Protein AF-A0A7S1W6Y3-F1 (afdb_monomer)

Organism: Alexandrium catenella (NCBI:txid2925)

pLDDT: mean 83.69, std 17.16, range [40.62, 97.44]

Mean predicted aligned error: 9.57 Å

Structure (mmCIF, N/CA/C/O backbone):
data_AF-A0A7S1W6Y3-F1
#
_entry.id   AF-A0A7S1W6Y3-F1
#
loop_
_atom_site.group_PDB
_atom_site.id
_atom_site.type_symbol
_atom_site.label_atom_id
_atom_site.label_alt_id
_atom_site.label_comp_id
_atom_site.label_asym_id
_atom_site.label_entity_id
_atom_site.label_seq_id
_atom_site.pdbx_PDB_ins_code
_atom_site.Cartn_x
_atom_site.Cartn_y
_atom_site.Cartn_z
_atom_site.occupancy
_atom_site.B_iso_or_equiv
_atom_site.auth_seq_id
_atom_site.auth_comp_id
_atom_site.auth_asym_id
_atom_site.auth_atom_id
_atom_site.pdbx_PDB_model_num
ATOM 1 N N . ALA A 1 1 ? -23.070 1.462 5.544 1.00 76.81 1 ALA A N 1
ATOM 2 C CA . ALA A 1 1 ? -22.519 0.569 6.587 1.00 76.81 1 ALA A CA 1
ATOM 3 C C . ALA A 1 1 ? -21.353 1.225 7.329 1.00 76.81 1 ALA A C 1
ATOM 5 O O . ALA A 1 1 ? -21.496 1.466 8.517 1.00 76.81 1 ALA A O 1
ATOM 6 N N . TYR A 1 2 ? -20.266 1.597 6.641 1.00 86.69 2 TYR A N 1
ATOM 7 C CA . TYR A 1 2 ? -19.073 2.191 7.267 1.00 86.69 2 TYR A CA 1
ATOM 8 C C . TYR A 1 2 ? -19.340 3.470 8.084 1.00 86.69 2 TYR A C 1
ATOM 10 O O . TYR A 1 2 ? -19.116 3.468 9.287 1.00 86.69 2 TYR A O 1
ATOM 18 N N . ILE A 1 3 ? -19.900 4.525 7.470 1.00 91.06 3 ILE A N 1
ATOM 19 C CA . ILE A 1 3 ? -20.123 5.826 8.141 1.00 91.06 3 ILE A CA 1
ATOM 20 C C . ILE A 1 3 ? -20.954 5.673 9.427 1.00 91.06 3 ILE A C 1
ATOM 22 O O . ILE A 1 3 ? -20.595 6.213 10.466 1.00 91.06 3 ILE A O 1
ATOM 26 N N . TYR A 1 4 ? -22.032 4.884 9.380 1.00 95.25 4 TYR A N 1
ATOM 27 C CA . TYR A 1 4 ? -22.874 4.610 10.552 1.00 95.25 4 TYR A CA 1
ATOM 28 C C . TYR A 1 4 ? -22.166 3.782 11.633 1.00 95.25 4 TYR A C 1
ATOM 30 O O . TYR A 1 4 ? -22.508 3.881 12.807 1.00 95.25 4 TYR A O 1
ATOM 38 N N . GLY A 1 5 ? -21.204 2.945 11.243 1.00 94.69 5 GLY A N 1
ATOM 39 C CA . GLY A 1 5 ? -20.432 2.103 12.149 1.00 94.69 5 GLY A CA 1
ATOM 40 C C . GLY A 1 5 ? -19.227 2.799 12.781 1.00 94.69 5 GLY A C 1
ATOM 41 O O . GLY A 1 5 ? -18.750 2.329 13.810 1.00 94.69 5 GLY A O 1
ATOM 42 N N . LEU A 1 6 ? -18.768 3.922 12.222 1.00 94.25 6 LEU A N 1
ATOM 43 C CA . LEU A 1 6 ? -17.547 4.618 12.638 1.00 94.25 6 LEU A CA 1
ATOM 44 C C . LEU A 1 6 ? -17.449 4.905 14.153 1.00 94.25 6 LEU A C 1
ATOM 46 O O . LEU A 1 6 ? -16.373 4.676 14.705 1.00 94.25 6 LEU A O 1
ATOM 50 N N . PRO A 1 7 ? -18.526 5.293 14.876 1.00 96.50 7 PRO A N 1
ATOM 51 C CA . PRO A 1 7 ? -18.452 5.491 16.329 1.00 96.50 7 PRO A CA 1
ATOM 52 C C . PRO A 1 7 ? -18.010 4.247 17.116 1.00 96.50 7 PRO A C 1
ATOM 54 O O . PRO A 1 7 ? -17.505 4.366 18.227 1.00 96.50 7 PRO A O 1
ATOM 57 N N . ARG A 1 8 ? -18.179 3.044 16.549 1.00 96.06 8 ARG A N 1
ATOM 58 C CA . ARG A 1 8 ? -17.751 1.773 17.156 1.00 96.06 8 ARG A CA 1
ATOM 59 C C . ARG A 1 8 ? -16.260 1.490 16.969 1.00 96.06 8 ARG A C 1
ATOM 61 O O . ARG A 1 8 ? -15.788 0.500 17.520 1.00 96.06 8 ARG A O 1
ATOM 68 N N . CYS A 1 9 ? -15.552 2.302 16.186 1.00 97.06 9 CYS A N 1
ATOM 69 C CA . CYS A 1 9 ? -14.136 2.133 15.867 1.00 97.06 9 CYS A CA 1
ATOM 70 C C . CYS A 1 9 ? -13.225 3.109 16.621 1.00 97.06 9 CYS A C 1
ATOM 72 O O . CYS A 1 9 ? -12.013 2.969 16.530 1.00 97.06 9 CYS A O 1
ATOM 74 N N . SER A 1 10 ? -13.769 4.076 17.370 1.00 95.00 10 SER A N 1
ATOM 75 C CA . SER A 1 10 ? -12.976 5.127 18.027 1.00 95.00 10 SER A CA 1
ATOM 76 C C . SER A 1 10 ? -11.908 4.589 18.984 1.00 95.00 10 SER A C 1
ATOM 78 O O . SER A 1 10 ? -10.832 5.166 19.060 1.00 95.00 10 SER A O 1
ATOM 80 N N . GLU A 1 11 ? -12.165 3.464 19.661 1.00 95.88 11 GLU A N 1
ATOM 81 C CA . GLU A 1 11 ? -11.176 2.798 20.531 1.00 95.88 11 GLU A CA 1
ATOM 82 C C . GLU A 1 11 ? -9.935 2.314 19.762 1.00 95.88 11 GLU A C 1
ATOM 84 O O . GLU A 1 11 ? -8.846 2.248 20.319 1.00 95.88 11 GLU A O 1
ATOM 89 N N . LEU A 1 12 ? -10.059 2.036 18.459 1.00 96.69 12 LEU A N 1
ATOM 90 C CA . LEU A 1 12 ? -8.933 1.584 17.640 1.00 96.69 12 LEU A CA 1
ATOM 91 C C . LEU A 1 12 ? -7.898 2.696 17.406 1.00 96.69 12 LEU A C 1
ATOM 93 O O . LEU A 1 12 ? -6.767 2.394 17.035 1.00 96.69 12 LEU A O 1
ATOM 97 N N . LEU A 1 13 ? -8.262 3.965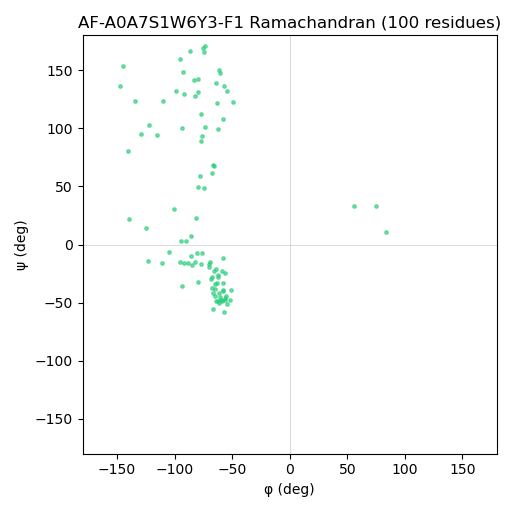 17.638 1.00 95.19 13 LEU A N 1
ATOM 98 C CA . LEU A 1 13 ? -7.342 5.106 17.548 1.00 95.19 13 LEU A CA 1
ATOM 99 C C . LEU A 1 13 ? -6.290 5.113 18.666 1.00 95.19 13 LEU A C 1
ATOM 101 O O . LEU A 1 13 ? -5.305 5.839 18.563 1.00 95.19 13 LEU A O 1
ATOM 105 N N . GLU A 1 14 ? -6.476 4.323 19.727 1.00 95.69 14 GLU A N 1
ATOM 106 C CA . GLU A 1 14 ? -5.484 4.176 20.799 1.00 95.69 14 GLU A CA 1
ATOM 107 C C . GLU A 1 14 ? -4.241 3.399 20.337 1.00 95.69 14 GLU A C 1
ATOM 109 O O . GLU A 1 14 ? -3.176 3.489 20.952 1.00 95.69 14 GLU A O 1
ATOM 114 N N . HIS A 1 15 ? -4.349 2.644 19.241 1.00 95.94 15 HIS A N 1
ATOM 115 C CA . HIS A 1 15 ? -3.219 1.928 18.672 1.00 95.94 15 HIS A CA 1
ATOM 116 C C . HIS A 1 15 ? -2.323 2.859 17.838 1.00 95.94 15 HIS A C 1
ATOM 118 O O . HIS A 1 15 ? -2.828 3.692 17.086 1.00 95.94 15 HIS A O 1
ATOM 124 N N . PRO A 1 16 ? -0.986 2.684 17.876 1.00 95.12 16 PRO A N 1
ATOM 125 C CA . PRO A 1 16 ? -0.032 3.501 17.120 1.00 95.12 16 PRO A CA 1
ATOM 126 C C . PRO A 1 16 ? 0.054 3.052 15.650 1.00 95.12 16 PRO A C 1
ATOM 128 O O . PRO A 1 16 ? 1.129 2.760 15.125 1.00 95.12 16 PRO A O 1
ATOM 131 N N . TRP A 1 17 ? -1.095 2.899 15.006 1.00 94.69 17 TRP A N 1
ATOM 132 C CA . TRP A 1 17 ? -1.221 2.450 13.628 1.00 94.69 17 TRP A CA 1
ATOM 133 C C . TRP A 1 17 ? -1.328 3.628 12.661 1.00 94.69 17 TRP A C 1
ATOM 135 O O . TRP A 1 17 ? -1.684 4.741 13.042 1.00 94.69 17 TRP A O 1
ATOM 145 N N . GLY A 1 18 ? -1.029 3.357 11.391 1.00 94.06 18 GLY A N 1
ATOM 146 C CA . GLY A 1 18 ? -1.402 4.237 10.292 1.00 94.06 18 GLY A CA 1
ATOM 147 C C . GLY A 1 18 ? -2.899 4.166 9.980 1.00 94.06 18 GLY A C 1
ATOM 148 O O . GLY A 1 18 ? -3.632 3.311 10.487 1.00 94.06 18 GLY A O 1
ATOM 149 N N . GLU A 1 19 ? -3.341 5.082 9.121 1.00 95.31 19 GLU A N 1
ATOM 150 C CA . GLU A 1 19 ? -4.718 5.164 8.618 1.00 95.31 19 GLU A CA 1
ATOM 151 C C . GLU A 1 19 ? -5.162 3.874 7.905 1.00 95.31 19 GLU A C 1
ATOM 153 O O . GLU A 1 19 ? -6.269 3.391 8.139 1.00 95.31 19 GLU A O 1
ATOM 158 N N . ASP A 1 20 ? -4.265 3.273 7.123 1.00 93.75 20 ASP A N 1
ATOM 159 C CA . ASP A 1 20 ? -4.450 2.016 6.392 1.00 93.75 20 ASP A CA 1
ATOM 160 C C . ASP A 1 20 ? -4.844 0.841 7.302 1.00 93.75 20 ASP A C 1
ATOM 162 O O . ASP A 1 20 ? -5.795 0.099 7.042 1.00 93.75 20 ASP A O 1
ATOM 166 N N . LYS A 1 21 ? -4.147 0.691 8.425 1.00 95.25 21 LYS A N 1
ATOM 167 C CA . LYS A 1 21 ? -4.413 -0.376 9.383 1.00 95.25 21 LYS A CA 1
ATOM 168 C C . LYS A 1 21 ? -5.607 -0.048 10.271 1.00 95.25 21 LYS A C 1
ATOM 170 O O . LYS A 1 21 ? -6.355 -0.954 10.630 1.00 95.25 21 LYS A O 1
ATOM 175 N N . PHE A 1 22 ? -5.843 1.227 10.582 1.00 96.88 22 PHE A N 1
ATOM 176 C CA . PHE A 1 22 ? -7.073 1.642 11.257 1.00 96.88 22 PHE A CA 1
ATOM 177 C C . PHE A 1 22 ? -8.316 1.262 10.438 1.00 96.88 22 PHE A C 1
ATOM 179 O O . PHE A 1 22 ? -9.244 0.659 10.987 1.00 96.88 22 PHE A O 1
ATOM 186 N N . ILE A 1 23 ? -8.338 1.575 9.135 1.00 96.38 23 ILE A N 1
ATOM 187 C CA . ILE A 1 23 ? -9.507 1.290 8.298 1.00 96.38 23 ILE A CA 1
ATOM 188 C C . ILE A 1 23 ? -9.723 -0.218 8.129 1.00 96.38 23 ILE A C 1
ATOM 190 O O . ILE A 1 23 ? -10.855 -0.667 8.304 1.00 96.38 23 ILE A O 1
ATOM 194 N N . ASP A 1 24 ? -8.670 -1.016 7.914 1.00 95.88 24 ASP A N 1
ATOM 195 C CA . ASP A 1 24 ? -8.767 -2.486 7.870 1.00 95.88 24 ASP A CA 1
ATOM 196 C C . ASP A 1 24 ? -9.420 -3.051 9.146 1.00 95.88 24 ASP A C 1
ATOM 198 O O . ASP A 1 24 ? -10.422 -3.770 9.084 1.00 95.88 24 ASP A O 1
ATOM 202 N N . GLN A 1 25 ? -8.921 -2.657 10.320 1.00 97.31 25 GLN A N 1
ATOM 203 C CA . GLN A 1 25 ? -9.435 -3.146 11.602 1.00 97.31 25 GLN A CA 1
ATOM 204 C C . GLN A 1 25 ? -10.866 -2.664 11.884 1.00 97.31 25 GLN A C 1
ATOM 206 O O . GLN A 1 25 ? -11.692 -3.424 12.399 1.00 97.31 25 GLN A O 1
ATOM 211 N N . CYS A 1 26 ? -11.205 -1.427 11.508 1.00 97.44 26 CYS A N 1
ATOM 212 C CA . CYS A 1 26 ? -12.565 -0.911 11.645 1.00 97.44 26 CYS A CA 1
ATOM 213 C C . CYS A 1 26 ? -13.555 -1.678 10.755 1.00 97.44 26 CYS A C 1
ATOM 215 O O . CYS A 1 26 ? -14.624 -2.074 11.224 1.00 97.44 26 CYS A O 1
ATOM 217 N N . LEU A 1 27 ? -13.204 -1.947 9.492 1.00 97.25 27 LEU A N 1
ATOM 218 C CA . LEU A 1 27 ? -14.053 -2.717 8.578 1.00 97.25 27 LEU A CA 1
ATOM 219 C C . LEU A 1 27 ? -14.285 -4.143 9.098 1.00 97.25 27 LEU A C 1
ATOM 221 O O . LEU A 1 27 ? -15.430 -4.606 9.103 1.00 97.25 27 LEU A O 1
ATOM 225 N N . GLN A 1 28 ? -13.244 -4.794 9.626 1.00 96.50 28 GLN A N 1
ATOM 226 C CA . GLN A 1 28 ? -13.369 -6.105 10.272 1.00 96.50 28 GLN A CA 1
ATOM 227 C C . GLN A 1 28 ? -14.303 -6.057 11.490 1.00 96.50 28 GLN A C 1
ATOM 229 O O . GLN A 1 28 ? -15.202 -6.888 11.608 1.00 96.50 28 GLN A O 1
ATOM 234 N N . ARG A 1 29 ? -14.178 -5.044 12.359 1.00 96.31 29 ARG A N 1
ATOM 235 C CA . ARG A 1 29 ? -15.059 -4.852 13.530 1.00 96.31 29 ARG A CA 1
ATOM 236 C C . ARG A 1 29 ? -16.526 -4.612 13.158 1.00 96.31 29 ARG A C 1
ATOM 238 O O . ARG A 1 29 ? -17.431 -4.925 13.936 1.00 96.31 29 ARG A O 1
ATOM 245 N N . LEU A 1 30 ? -16.774 -4.044 11.981 1.00 97.06 30 LEU A N 1
ATOM 246 C CA . LEU A 1 30 ? -18.111 -3.846 11.422 1.00 97.06 30 LEU A CA 1
ATOM 247 C C . LEU A 1 30 ? -18.634 -5.072 10.658 1.00 97.06 30 LEU A C 1
ATOM 249 O O . LEU A 1 30 ? -19.706 -4.984 10.059 1.00 97.06 30 LEU A O 1
ATOM 253 N N . ASN A 1 31 ? -17.920 -6.202 10.709 1.00 95.88 31 ASN A N 1
ATOM 254 C CA . ASN A 1 31 ? -18.226 -7.441 9.993 1.00 95.88 31 ASN A CA 1
ATOM 255 C C . ASN A 1 31 ? -18.357 -7.240 8.473 1.00 95.88 31 ASN A C 1
ATOM 257 O O . ASN A 1 31 ? -19.157 -7.910 7.819 1.00 95.88 31 ASN A O 1
ATOM 261 N N . ILE A 1 32 ? -17.595 -6.304 7.903 1.00 95.88 32 ILE A N 1
ATOM 262 C CA . ILE A 1 32 ? -17.504 -6.140 6.452 1.00 95.88 32 ILE A CA 1
ATOM 263 C C . ILE A 1 32 ? -16.534 -7.196 5.921 1.00 95.88 32 ILE A C 1
ATOM 265 O O . ILE A 1 32 ? -15.439 -7.374 6.454 1.00 95.88 32 ILE A O 1
ATOM 269 N N . THR A 1 33 ? -16.943 -7.918 4.877 1.00 94.94 33 THR A N 1
ATOM 270 C CA . THR A 1 33 ? -16.125 -8.970 4.271 1.00 94.94 33 THR A CA 1
ATOM 271 C C . THR A 1 33 ? -14.845 -8.385 3.685 1.00 94.94 33 THR A C 1
ATOM 273 O O . THR A 1 33 ? -14.891 -7.541 2.792 1.00 94.94 33 THR A O 1
ATOM 276 N N . ARG A 1 34 ? -13.701 -8.880 4.162 1.00 94.62 34 ARG A N 1
ATOM 277 C CA . ARG A 1 34 ? -12.393 -8.607 3.570 1.00 94.62 34 ARG A CA 1
ATOM 278 C C . ARG A 1 34 ? -12.166 -9.540 2.385 1.00 94.62 34 ARG A C 1
ATOM 280 O O . ARG A 1 34 ? -12.266 -10.756 2.535 1.00 94.62 34 ARG A O 1
ATOM 287 N N . VAL A 1 35 ? -11.821 -8.964 1.241 1.00 95.12 35 VAL A N 1
ATOM 288 C CA . VAL A 1 35 ? -11.329 -9.688 0.067 1.00 95.12 35 VAL A CA 1
ATOM 289 C C . VAL A 1 35 ? -9.859 -9.334 -0.077 1.00 95.12 35 VAL A C 1
ATOM 291 O O . VAL A 1 35 ? -9.519 -8.154 -0.112 1.00 95.12 35 VAL A O 1
ATOM 294 N N . ASN A 1 36 ? -8.995 -10.345 -0.087 1.00 92.06 36 ASN A N 1
ATOM 295 C CA . ASN A 1 36 ? -7.570 -10.132 -0.289 1.00 92.06 36 ASN A CA 1
ATOM 296 C C . ASN A 1 36 ? -7.261 -10.240 -1.776 1.00 92.06 36 ASN A C 1
ATOM 298 O O . ASN A 1 36 ? -7.631 -11.231 -2.399 1.00 92.06 36 ASN A O 1
ATOM 302 N N . GLU A 1 37 ? -6.554 -9.246 -2.290 1.00 90.88 37 GLU A N 1
ATOM 303 C CA . GLU A 1 37 ? -6.061 -9.204 -3.656 1.00 90.88 37 GLU A CA 1
ATOM 304 C C . GLU A 1 37 ? -4.573 -8.867 -3.565 1.00 90.88 37 GLU A C 1
ATOM 306 O O . GLU A 1 37 ? -4.205 -7.717 -3.338 1.00 90.88 37 GLU A O 1
ATOM 311 N N . TYR A 1 38 ? -3.729 -9.897 -3.580 1.00 88.50 38 TYR A N 1
ATOM 312 C CA . TYR A 1 38 ? -2.291 -9.748 -3.341 1.00 88.50 38 TYR A CA 1
ATOM 313 C C . TYR A 1 38 ? -1.514 -9.450 -4.625 1.00 88.50 38 TYR A C 1
ATOM 315 O O . TYR A 1 38 ? -0.397 -8.959 -4.548 1.00 88.50 38 TYR A O 1
ATOM 323 N N . ASP A 1 39 ? -2.120 -9.680 -5.791 1.00 86.12 39 ASP A N 1
ATOM 324 C CA . ASP A 1 39 ? -1.440 -9.573 -7.084 1.00 86.12 39 ASP A CA 1
ATOM 325 C C . ASP A 1 39 ? -1.616 -8.190 -7.742 1.00 86.12 39 ASP A C 1
ATOM 327 O O . ASP A 1 39 ? -1.152 -7.961 -8.858 1.00 86.12 39 ASP A O 1
ATOM 331 N N . VAL A 1 40 ? -2.290 -7.245 -7.070 1.00 87.94 40 VAL A N 1
ATOM 332 C CA . VAL A 1 40 ? -2.527 -5.886 -7.599 1.00 87.94 40 VAL A CA 1
ATOM 333 C C . VAL A 1 40 ? -1.463 -4.871 -7.204 1.00 87.94 40 VAL A C 1
ATOM 335 O O . VAL A 1 40 ? -1.430 -3.786 -7.781 1.00 87.94 40 VAL A O 1
ATOM 338 N N . LEU A 1 41 ? -0.623 -5.155 -6.212 1.00 89.69 41 LEU A N 1
ATOM 339 C CA . LEU A 1 41 ? 0.383 -4.212 -5.732 1.00 89.69 41 LEU A CA 1
ATOM 340 C C . LEU A 1 41 ? 1.618 -4.962 -5.256 1.00 89.69 41 LEU A C 1
ATOM 342 O O . LEU A 1 41 ? 1.479 -5.917 -4.503 1.00 89.69 41 LEU A O 1
ATOM 346 N N . SER A 1 42 ? 2.804 -4.470 -5.618 1.00 89.69 42 SER A N 1
ATOM 347 C CA . SER A 1 42 ? 4.063 -5.046 -5.155 1.00 89.69 42 SER A CA 1
ATOM 348 C C . SER A 1 42 ? 4.672 -4.287 -3.966 1.00 89.69 42 SER A C 1
ATOM 350 O O . SER A 1 42 ? 4.791 -3.060 -4.009 1.00 89.69 42 SER A O 1
ATOM 352 N N . GLU A 1 43 ? 5.090 -4.977 -2.898 1.00 89.69 43 GLU A N 1
ATOM 353 C CA . GLU A 1 43 ? 5.582 -4.368 -1.646 1.00 89.69 43 GLU A CA 1
ATOM 354 C C . GLU A 1 43 ? 6.872 -5.016 -1.107 1.00 89.69 43 GLU A C 1
ATOM 356 O O . GLU A 1 43 ? 6.951 -6.193 -0.757 1.00 89.69 43 GLU A O 1
ATOM 361 N N . THR A 1 44 ? 7.895 -4.185 -0.917 1.00 91.19 44 THR A N 1
ATOM 362 C CA . THR A 1 44 ? 9.175 -4.577 -0.310 1.00 91.19 44 THR A CA 1
ATOM 363 C C . THR A 1 44 ? 9.061 -5.047 1.140 1.00 91.19 44 THR A C 1
ATOM 365 O O . THR A 1 44 ? 9.796 -5.947 1.544 1.00 91.19 44 THR A O 1
ATOM 368 N N . ALA A 1 45 ? 8.137 -4.491 1.929 1.00 88.00 45 ALA A N 1
ATOM 369 C CA . ALA A 1 45 ? 7.858 -4.945 3.293 1.00 88.00 45 ALA A CA 1
ATOM 370 C C . ALA A 1 45 ? 7.308 -6.385 3.334 1.00 88.00 45 ALA A C 1
ATOM 372 O O . ALA A 1 45 ? 7.443 -7.061 4.354 1.00 88.00 45 ALA A O 1
ATOM 373 N N . CYS A 1 46 ? 6.753 -6.865 2.218 1.00 88.44 46 CYS A N 1
ATOM 374 C CA . CYS A 1 46 ? 6.319 -8.245 2.007 1.00 88.44 46 CYS A CA 1
ATOM 375 C C . CYS A 1 46 ? 7.431 -9.142 1.428 1.00 88.44 46 CYS A C 1
ATOM 377 O O . CYS A 1 46 ? 7.207 -10.327 1.200 1.00 88.44 46 CYS A O 1
ATOM 379 N N . GLY A 1 47 ? 8.647 -8.612 1.239 1.00 91.06 47 GLY A N 1
ATOM 380 C CA . GLY A 1 47 ? 9.787 -9.338 0.670 1.00 91.06 47 GLY A CA 1
ATOM 381 C C . GLY A 1 47 ? 9.811 -9.364 -0.858 1.00 91.06 47 GLY A C 1
ATOM 382 O O . GLY A 1 47 ? 10.602 -10.104 -1.443 1.00 91.06 47 GLY A O 1
ATOM 383 N N . GLU A 1 48 ? 8.965 -8.571 -1.509 1.00 91.12 48 GLU A N 1
ATOM 384 C CA . GLU A 1 48 ? 8.864 -8.535 -2.963 1.00 91.12 48 GLU A CA 1
ATOM 385 C C . GLU A 1 48 ? 9.876 -7.566 -3.581 1.00 91.12 48 GLU A C 1
ATOM 387 O O . GLU A 1 48 ? 10.491 -6.729 -2.912 1.00 91.12 48 GLU A O 1
ATOM 392 N N . GLN A 1 49 ? 10.043 -7.678 -4.898 1.00 89.25 49 GLN A N 1
ATOM 393 C CA . GLN A 1 49 ? 10.873 -6.785 -5.699 1.00 89.25 49 GLN A CA 1
ATOM 394 C C . GLN A 1 49 ? 9.975 -6.022 -6.678 1.00 89.25 49 GLN A C 1
ATOM 396 O O . GLN A 1 49 ? 9.685 -6.552 -7.752 1.00 89.25 49 GLN A O 1
ATOM 401 N N . PRO A 1 50 ? 9.523 -4.801 -6.328 1.00 87.56 50 PRO A N 1
ATOM 402 C CA . PRO A 1 50 ? 8.647 -4.026 -7.194 1.00 87.56 50 PRO A CA 1
ATOM 403 C C . PRO A 1 50 ? 9.233 -3.832 -8.589 1.00 87.56 50 PRO A C 1
ATOM 405 O O . PRO A 1 50 ? 10.404 -3.471 -8.754 1.0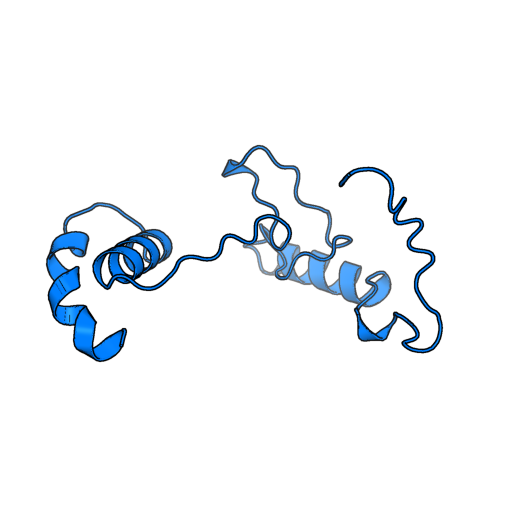0 87.56 50 PRO A O 1
ATOM 408 N N . SER A 1 51 ? 8.401 -4.081 -9.598 1.00 82.19 51 SER A N 1
ATOM 409 C CA . SER A 1 51 ? 8.764 -3.922 -11.003 1.00 82.19 51 SER A CA 1
ATOM 410 C C . SER A 1 51 ? 9.151 -2.470 -11.297 1.00 82.19 51 SER A C 1
ATOM 412 O O . SER A 1 51 ? 8.549 -1.545 -10.743 1.00 82.19 51 SER A O 1
ATOM 414 N N . PRO A 1 52 ? 10.081 -2.208 -12.233 1.00 80.69 52 PRO A N 1
ATOM 415 C CA . PRO A 1 52 ? 10.320 -0.867 -12.754 1.00 80.69 52 PRO A CA 1
ATOM 416 C C . PRO A 1 52 ? 9.193 -0.444 -13.717 1.00 80.69 52 PRO A C 1
ATOM 418 O O . PRO A 1 52 ? 9.461 0.049 -14.811 1.00 80.69 52 PRO A O 1
ATOM 421 N N . CYS A 1 53 ? 7.934 -0.621 -13.299 1.00 88.31 53 CYS A N 1
ATOM 422 C CA . CYS A 1 53 ? 6.730 -0.099 -13.954 1.00 88.31 53 CYS A CA 1
ATOM 423 C C . CYS A 1 53 ? 6.324 -0.843 -15.228 1.00 88.31 53 CYS A C 1
ATOM 425 O O . CYS A 1 53 ? 5.808 -0.249 -16.173 1.00 88.31 53 CYS A O 1
ATOM 427 N N . GLN A 1 54 ? 6.592 -2.151 -15.243 1.00 83.00 54 GLN A N 1
ATOM 428 C CA . GLN A 1 54 ? 6.224 -3.080 -16.319 1.00 83.00 54 GLN A CA 1
ATOM 429 C C . GLN A 1 54 ? 5.148 -4.088 -15.914 1.00 83.00 54 GLN A C 1
ATOM 431 O O . GLN A 1 54 ? 4.597 -4.760 -16.781 1.00 83.00 54 GLN A O 1
ATOM 436 N N . SER A 1 55 ? 4.899 -4.245 -14.614 1.00 82.62 55 SER A N 1
ATOM 437 C CA . SER A 1 55 ? 3.857 -5.129 -14.095 1.00 82.62 55 SER A CA 1
ATOM 438 C C . SER A 1 55 ? 2.472 -4.515 -14.292 1.00 82.62 55 SER A C 1
ATOM 440 O O . SER A 1 55 ? 2.324 -3.334 -14.607 1.00 82.62 55 SER A O 1
ATOM 442 N N . SER A 1 56 ? 1.448 -5.332 -14.067 1.00 83.25 56 SER A N 1
ATOM 443 C CA . SER A 1 56 ? 0.044 -4.926 -14.012 1.00 83.25 56 SER A CA 1
ATOM 444 C C . SER A 1 56 ? -0.364 -4.340 -12.651 1.00 83.25 56 SER A C 1
ATOM 446 O O . SER A 1 56 ? -1.544 -4.375 -12.308 1.00 83.25 56 SER A O 1
ATOM 448 N N . ASP A 1 57 ? 0.592 -3.828 -11.869 1.00 88.44 57 ASP A N 1
ATOM 449 C CA . ASP A 1 57 ? 0.313 -3.252 -10.552 1.00 88.44 57 ASP A CA 1
ATOM 450 C C . ASP A 1 57 ? -0.579 -2.008 -10.700 1.00 88.44 57 ASP A C 1
ATOM 452 O O . ASP A 1 57 ? -0.375 -1.167 -11.579 1.00 88.44 57 ASP A O 1
ATOM 456 N N . VAL A 1 58 ? -1.563 -1.854 -9.813 1.00 88.38 58 VAL A N 1
ATOM 457 C CA . VAL A 1 58 ? -2.587 -0.795 -9.906 1.00 88.38 58 VAL A CA 1
ATOM 458 C C . VAL A 1 58 ? -2.074 0.586 -9.495 1.00 88.38 58 VAL A C 1
ATOM 460 O O . VAL A 1 58 ? -2.776 1.587 -9.646 1.00 88.38 58 VAL A O 1
ATOM 463 N N . ALA A 1 59 ? -0.854 0.658 -8.965 1.00 90.38 59 ALA A N 1
ATOM 464 C CA . ALA A 1 59 ? -0.206 1.898 -8.577 1.00 90.38 59 ALA A CA 1
ATOM 465 C C . ALA A 1 59 ? 1.303 1.836 -8.825 1.00 90.38 59 ALA A C 1
ATOM 467 O O . ALA A 1 59 ? 1.931 0.784 -8.739 1.00 90.38 59 ALA A O 1
ATOM 468 N N . PHE A 1 60 ? 1.910 3.005 -9.036 1.00 92.81 60 PHE A N 1
ATOM 469 C CA . PHE A 1 60 ? 3.364 3.174 -9.128 1.00 92.81 60 PHE A CA 1
ATOM 470 C C . PHE A 1 60 ? 4.023 3.156 -7.745 1.00 92.81 60 PHE A C 1
ATOM 472 O O . PHE A 1 60 ? 4.667 4.115 -7.307 1.00 92.81 60 PHE A O 1
ATOM 479 N N . HIS A 1 61 ? 3.827 2.058 -7.031 1.00 92.38 61 HIS A N 1
ATOM 480 C CA . HIS A 1 61 ? 4.479 1.779 -5.766 1.00 92.38 61 HIS A CA 1
ATOM 481 C C . HIS A 1 61 ? 5.878 1.185 -6.021 1.00 92.38 61 HIS A C 1
ATOM 483 O O . HIS A 1 61 ? 6.035 0.425 -6.974 1.00 92.38 61 HIS A O 1
ATOM 489 N N . PRO A 1 62 ? 6.921 1.529 -5.237 1.00 92.44 62 PRO A N 1
ATOM 490 C CA . PRO A 1 62 ? 6.947 2.361 -4.027 1.00 92.44 62 PRO A CA 1
ATOM 491 C C . PRO A 1 62 ? 7.431 3.805 -4.268 1.00 92.44 62 PRO A C 1
ATOM 493 O O . PRO A 1 62 ? 8.076 4.410 -3.405 1.00 92.44 62 PRO A O 1
ATOM 496 N N . PHE A 1 63 ? 7.203 4.381 -5.448 1.00 92.88 63 PHE A N 1
ATOM 497 C CA . PHE A 1 63 ? 7.887 5.606 -5.878 1.00 92.88 63 PHE A CA 1
ATOM 498 C C . PHE A 1 63 ? 7.330 6.882 -5.219 1.00 92.88 63 PHE A C 1
ATOM 500 O O . PHE A 1 63 ? 6.462 7.559 -5.762 1.00 92.88 63 PHE A O 1
ATOM 507 N N . LYS A 1 64 ? 7.883 7.255 -4.058 1.00 91.88 64 LYS A N 1
ATOM 508 C CA . LYS A 1 64 ? 7.416 8.393 -3.233 1.00 91.88 64 LYS A CA 1
ATOM 509 C C . LYS A 1 64 ? 7.932 9.773 -3.658 1.00 91.88 64 LYS A C 1
ATOM 511 O O . LYS A 1 64 ? 7.402 10.782 -3.202 1.00 91.88 64 LYS A O 1
ATOM 516 N N . SER A 1 65 ? 8.970 9.852 -4.494 1.0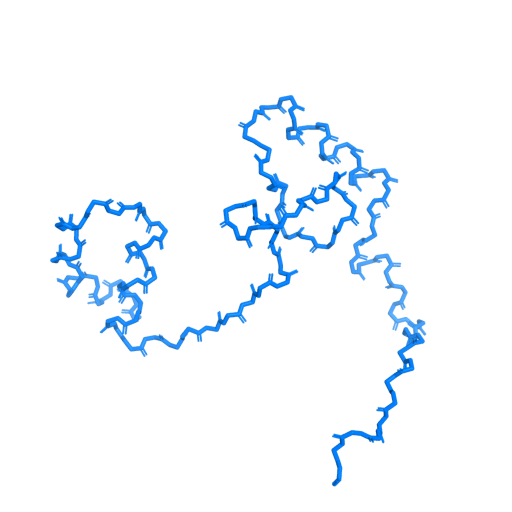0 95.69 65 SER A N 1
ATOM 517 C CA . SER A 1 65 ? 9.465 11.141 -5.000 1.00 95.69 65 SER A CA 1
ATOM 518 C C . SER A 1 65 ? 8.815 11.494 -6.336 1.00 95.69 65 SER A C 1
ATOM 520 O O . SER A 1 65 ? 8.565 10.609 -7.154 1.00 95.69 65 SER A O 1
ATOM 522 N N . ILE A 1 66 ? 8.624 12.791 -6.597 1.00 96.94 66 ILE A N 1
ATOM 523 C CA . ILE A 1 66 ? 8.101 13.294 -7.879 1.00 96.94 66 ILE A CA 1
ATOM 524 C C . ILE A 1 66 ? 8.912 12.725 -9.054 1.00 96.94 66 ILE A C 1
ATOM 526 O O . ILE A 1 66 ? 8.348 12.198 -10.008 1.00 96.94 66 ILE A O 1
ATOM 530 N N . SER A 1 67 ? 10.245 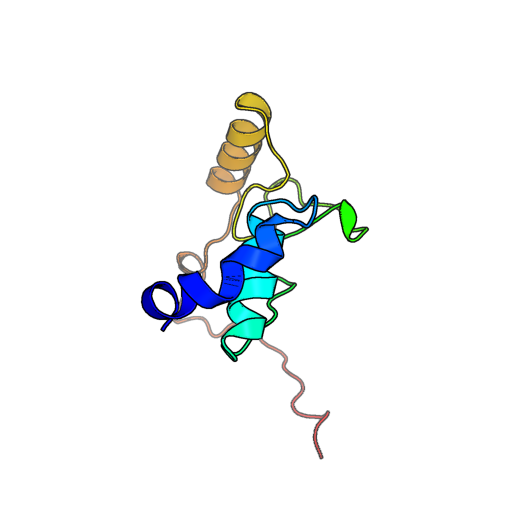12.777 -8.958 1.00 97.19 67 SER A N 1
ATOM 531 C CA . SER A 1 67 ? 11.148 12.294 -10.010 1.00 97.19 67 SER A CA 1
ATOM 532 C C . SER A 1 67 ? 10.994 10.790 -10.270 1.00 97.19 67 SER A C 1
ATOM 534 O O . SER A 1 67 ? 10.809 10.367 -11.414 1.00 97.19 67 SER A O 1
ATOM 536 N N . SER A 1 68 ? 11.006 9.968 -9.213 1.00 94.06 68 SER A N 1
ATOM 537 C CA . SER A 1 68 ? 10.842 8.514 -9.348 1.00 94.06 68 SER A CA 1
ATOM 538 C C . SER A 1 68 ? 9.458 8.140 -9.875 1.00 94.06 68 SER A C 1
ATOM 540 O O . SER A 1 68 ? 9.342 7.244 -10.707 1.00 94.06 68 SER A O 1
ATOM 542 N N . TRP A 1 69 ? 8.420 8.858 -9.443 1.00 94.75 69 TRP A N 1
ATOM 543 C CA . TRP A 1 69 ? 7.055 8.625 -9.898 1.00 94.75 69 TRP A CA 1
ATOM 544 C C . TRP A 1 69 ? 6.914 8.916 -11.395 1.00 94.75 69 TRP A C 1
ATOM 546 O O . TRP A 1 69 ? 6.441 8.068 -12.147 1.00 94.75 69 TRP A O 1
ATOM 556 N N . PHE A 1 70 ? 7.403 10.069 -11.870 1.00 96.00 70 PHE A N 1
ATOM 557 C CA . PHE A 1 70 ? 7.335 10.398 -13.298 1.00 96.00 70 PHE A CA 1
ATOM 558 C C . PHE A 1 70 ? 8.238 9.514 -14.156 1.00 96.00 70 PHE A C 1
ATOM 560 O O . PHE A 1 70 ? 7.906 9.244 -15.308 1.00 96.00 70 PHE A O 1
ATOM 567 N N . THR A 1 71 ? 9.356 9.025 -13.615 1.00 94.69 71 THR A N 1
ATOM 568 C CA . THR A 1 71 ? 10.178 8.011 -14.295 1.00 94.69 71 THR A CA 1
ATOM 569 C C . THR A 1 71 ? 9.355 6.749 -14.552 1.00 94.69 71 THR A C 1
ATOM 571 O O . THR A 1 71 ? 9.317 6.261 -15.681 1.00 94.69 71 THR A O 1
ATOM 574 N N . CYS A 1 72 ? 8.640 6.282 -13.529 1.00 93.19 72 CYS A N 1
ATOM 575 C CA . CYS A 1 72 ? 7.761 5.126 -13.611 1.00 93.19 72 CYS A CA 1
ATOM 576 C C . CYS A 1 72 ? 6.619 5.322 -14.614 1.00 93.19 72 CYS A C 1
ATOM 578 O O . CYS A 1 72 ? 6.446 4.526 -15.535 1.00 93.19 72 CYS A O 1
ATOM 580 N N . PHE A 1 73 ? 5.909 6.446 -14.496 1.00 92.56 73 PHE A N 1
ATOM 581 C CA . PHE A 1 73 ? 4.836 6.830 -15.409 1.00 92.56 73 PHE A CA 1
ATOM 582 C C . PHE A 1 73 ? 5.301 6.885 -16.866 1.00 92.56 73 PHE A C 1
ATOM 584 O O . PHE A 1 73 ? 4.644 6.332 -17.745 1.00 92.56 73 PHE A O 1
ATOM 591 N N . ASN A 1 74 ? 6.440 7.526 -17.138 1.00 93.69 74 ASN A N 1
ATOM 592 C CA . ASN A 1 74 ? 6.977 7.634 -18.494 1.00 93.69 74 ASN A CA 1
ATOM 593 C C . ASN A 1 74 ? 7.374 6.268 -19.062 1.00 93.69 74 ASN A C 1
ATOM 595 O O . ASN A 1 74 ? 7.253 6.057 -20.268 1.00 93.69 74 ASN A O 1
ATOM 599 N N . TYR A 1 75 ? 7.858 5.357 -18.214 1.00 92.62 75 TYR A N 1
ATOM 600 C CA . TYR A 1 75 ? 8.155 3.989 -18.616 1.00 92.62 75 TYR A CA 1
ATOM 601 C C . TYR A 1 75 ? 6.863 3.241 -18.973 1.00 92.62 75 TYR A C 1
ATOM 603 O O . TYR A 1 75 ? 6.722 2.771 -20.104 1.00 92.62 75 TYR A O 1
ATOM 611 N N . ALA A 1 76 ? 5.899 3.196 -18.051 1.00 91.06 76 ALA A N 1
ATOM 612 C CA . ALA A 1 76 ? 4.612 2.535 -18.254 1.00 91.06 76 ALA A CA 1
ATOM 613 C C . ALA A 1 76 ? 3.854 3.113 -19.463 1.00 91.06 76 ALA A C 1
ATOM 615 O O . ALA A 1 76 ? 3.319 2.367 -20.268 1.00 91.06 76 ALA A O 1
ATOM 616 N N . SER A 1 77 ? 3.896 4.429 -19.678 1.00 89.31 77 SER A N 1
ATOM 617 C CA . SER A 1 77 ? 3.247 5.074 -20.833 1.00 89.31 77 SER A CA 1
ATOM 618 C C . SER A 1 77 ? 3.868 4.690 -22.182 1.00 89.31 77 SER A C 1
ATOM 620 O O . SER A 1 77 ? 3.228 4.836 -23.218 1.00 89.31 77 SER A O 1
ATOM 622 N N . ARG A 1 78 ? 5.133 4.251 -22.200 1.00 90.62 78 ARG A N 1
ATOM 623 C CA . ARG A 1 78 ? 5.835 3.843 -23.429 1.00 90.62 78 ARG A CA 1
ATOM 624 C C . ARG A 1 78 ? 5.744 2.347 -23.695 1.00 90.62 78 ARG A C 1
ATOM 626 O O . ARG A 1 78 ? 5.719 1.948 -24.855 1.00 90.62 78 ARG A O 1
ATOM 633 N N . TYR A 1 79 ? 5.773 1.542 -22.638 1.00 86.56 79 TYR A N 1
ATOM 634 C CA . TYR A 1 79 ? 5.960 0.093 -22.732 1.00 86.56 79 TYR A CA 1
ATOM 635 C C . TYR A 1 79 ? 4.835 -0.721 -22.093 1.00 86.56 79 TYR A C 1
ATOM 637 O O . TYR A 1 79 ? 4.761 -1.926 -22.327 1.00 86.56 79 TYR A O 1
ATOM 645 N N . GLY A 1 80 ? 3.986 -0.086 -21.287 1.00 79.06 80 GLY A N 1
ATOM 646 C CA . GLY A 1 80 ? 2.866 -0.724 -20.613 1.00 79.06 80 GLY A CA 1
ATOM 647 C C . GLY A 1 80 ? 1.869 -1.305 -21.606 1.00 79.06 80 GLY A C 1
ATOM 648 O O . GLY A 1 80 ? 1.729 -0.829 -22.735 1.00 79.06 80 GLY A O 1
ATOM 649 N N . LYS A 1 81 ? 1.208 -2.374 -21.167 1.00 72.75 81 LYS A N 1
ATOM 650 C CA . LYS A 1 81 ? 0.108 -3.022 -21.875 1.00 72.75 81 LYS A CA 1
ATOM 651 C C . LYS A 1 81 ? -1.097 -3.006 -20.954 1.00 72.75 81 LYS A C 1
ATOM 653 O O . LYS A 1 81 ? -1.133 -3.751 -19.977 1.00 72.75 81 LYS A O 1
ATOM 658 N N . GLY A 1 82 ? -2.031 -2.103 -21.224 1.00 66.25 82 GLY A N 1
ATOM 659 C CA . GLY A 1 82 ? -3.286 -2.041 -20.487 1.00 66.25 82 GLY A CA 1
ATOM 660 C C . GLY A 1 82 ? -4.222 -3.184 -20.896 1.00 66.25 82 GLY A C 1
ATOM 661 O O . GLY A 1 82 ? -4.035 -3.788 -21.954 1.00 66.25 82 GLY A O 1
ATOM 662 N N . PRO A 1 83 ? -5.283 -3.460 -20.120 1.00 64.44 83 PRO A N 1
ATOM 663 C CA . PRO A 1 83 ? -6.354 -4.366 -20.542 1.00 64.44 83 PRO A CA 1
ATOM 664 C C . PRO A 1 83 ? -6.999 -3.951 -21.873 1.00 64.44 83 PRO A C 1
ATOM 666 O O . PRO A 1 83 ? -7.542 -4.782 -22.583 1.00 64.44 83 PRO A O 1
ATOM 669 N N . GLU A 1 84 ? -6.921 -2.667 -22.215 1.00 57.91 84 GLU A N 1
ATOM 670 C CA . GLU A 1 84 ? -7.383 -2.086 -23.478 1.00 57.91 84 GLU A CA 1
ATOM 671 C C . GLU A 1 84 ? -6.444 -2.344 -24.672 1.00 57.91 84 GLU A C 1
ATOM 673 O O . GLU A 1 84 ? -6.882 -2.258 -25.817 1.00 57.91 84 GLU A O 1
ATOM 678 N N . ASP A 1 85 ? -5.192 -2.746 -24.422 1.00 62.66 85 ASP A N 1
ATOM 679 C CA . ASP A 1 85 ? -4.272 -3.247 -25.454 1.00 62.66 85 ASP A CA 1
ATOM 680 C C . ASP A 1 85 ? -4.442 -4.756 -25.708 1.00 62.66 85 ASP A C 1
ATOM 682 O O . ASP A 1 85 ? -3.855 -5.301 -26.650 1.00 62.66 85 ASP A O 1
ATOM 686 N N . LEU A 1 86 ? -5.221 -5.450 -24.869 1.00 63.25 86 LEU A N 1
ATOM 687 C CA . LEU A 1 86 ? -5.668 -6.807 -25.153 1.00 63.25 86 LEU A CA 1
ATOM 688 C C . LEU A 1 86 ? -6.802 -6.698 -26.170 1.00 63.25 86 LEU A C 1
ATOM 690 O O . LEU A 1 86 ? -7.879 -6.192 -25.865 1.00 63.25 86 LEU A O 1
ATOM 694 N N . ASP A 1 87 ? -6.570 -7.171 -27.394 1.00 61.97 87 ASP A N 1
ATOM 695 C CA . ASP A 1 87 ? -7.653 -7.322 -28.360 1.00 61.97 87 ASP A CA 1
ATOM 696 C C . ASP A 1 87 ? -8.713 -8.252 -27.757 1.00 61.97 87 ASP A C 1
ATOM 698 O O . ASP A 1 87 ? -8.506 -9.461 -27.657 1.00 61.97 87 ASP A O 1
ATOM 702 N N . CYS A 1 88 ? -9.863 -7.698 -27.365 1.00 61.81 88 CYS A N 1
ATOM 703 C CA . CYS A 1 88 ? -10.999 -8.454 -26.835 1.00 61.81 88 CYS A CA 1
ATOM 704 C C . CYS A 1 88 ? -11.521 -9.530 -27.814 1.00 61.81 88 CYS A C 1
ATOM 706 O O . CYS A 1 88 ? -12.330 -10.370 -27.416 1.00 61.81 88 CYS A O 1
ATOM 708 N N . ASN A 1 89 ? -11.084 -9.518 -29.080 1.00 59.25 89 ASN A N 1
ATOM 709 C CA . ASN A 1 89 ? -11.395 -10.533 -30.092 1.00 59.25 89 ASN A CA 1
ATOM 710 C C . ASN A 1 89 ? -10.320 -11.622 -30.212 1.00 59.25 89 ASN A C 1
ATOM 712 O O . ASN A 1 89 ? -10.588 -12.683 -30.784 1.00 59.25 89 ASN A O 1
ATOM 716 N N . ILE A 1 90 ? -9.128 -11.409 -29.655 1.00 59.16 90 ILE A N 1
ATOM 717 C CA . 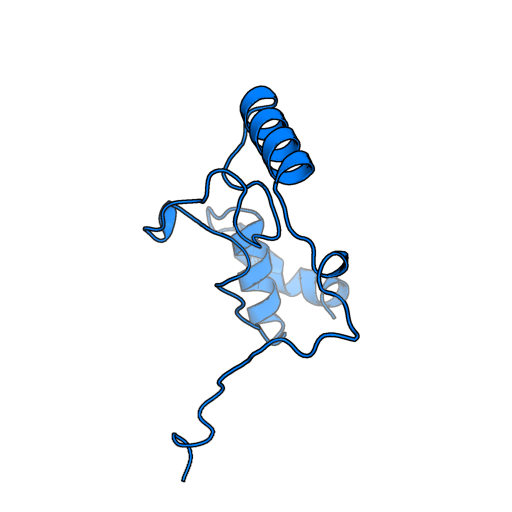ILE A 1 90 ? -8.118 -12.449 -29.499 1.00 59.16 90 ILE A CA 1
ATOM 718 C C . ILE A 1 90 ? -8.326 -13.032 -28.111 1.00 59.16 90 ILE A C 1
ATOM 720 O O . ILE A 1 90 ? -7.893 -12.476 -27.103 1.00 59.16 90 ILE A O 1
ATOM 724 N N . LYS A 1 91 ? -8.992 -14.193 -28.056 1.00 53.69 91 LYS A N 1
ATOM 725 C CA . LYS A 1 91 ? -8.957 -15.019 -26.848 1.00 53.69 91 LYS A CA 1
ATOM 726 C C . LYS A 1 91 ? -7.489 -15.158 -26.442 1.00 53.69 91 LYS A C 1
ATOM 728 O O . LYS A 1 91 ? -6.703 -15.639 -27.267 1.00 53.69 91 LYS A O 1
ATOM 733 N N . PRO A 1 92 ? -7.106 -14.759 -25.218 1.00 51.16 92 PRO A N 1
ATOM 734 C CA . PRO A 1 92 ? -5.761 -15.027 -24.769 1.00 51.16 92 PRO A CA 1
ATOM 735 C C . PRO A 1 92 ? -5.575 -16.541 -24.861 1.00 51.16 92 PRO A C 1
ATOM 737 O O . PRO A 1 92 ? -6.493 -17.302 -24.535 1.00 51.16 92 PRO A O 1
ATOM 740 N N . LEU A 1 93 ? -4.421 -16.976 -25.373 1.00 49.97 93 LEU A N 1
ATOM 741 C CA . LEU A 1 93 ? -3.998 -18.374 -25.334 1.00 49.97 93 LEU A CA 1
ATOM 742 C C . LEU A 1 93 ? -3.741 -18.747 -23.873 1.00 49.97 93 LEU A C 1
ATOM 744 O O . LEU A 1 93 ? -2.613 -18.944 -23.436 1.00 49.97 93 LEU A O 1
ATOM 748 N N . LEU A 1 94 ? -4.812 -18.803 -23.096 1.00 46.31 94 LEU A N 1
ATOM 749 C CA . LEU A 1 94 ? -4.833 -19.439 -21.811 1.00 46.31 94 LEU A CA 1
ATOM 750 C C . LEU A 1 94 ? -4.875 -20.925 -22.118 1.00 46.31 94 LEU A C 1
ATOM 752 O O . LEU A 1 94 ? -5.935 -21.521 -22.304 1.00 46.31 94 LEU A O 1
ATOM 756 N N . SER A 1 95 ? -3.694 -21.531 -22.170 1.00 43.47 95 SER A N 1
ATOM 757 C CA . SER A 1 95 ? -3.550 -22.936 -21.825 1.00 43.47 95 SER A 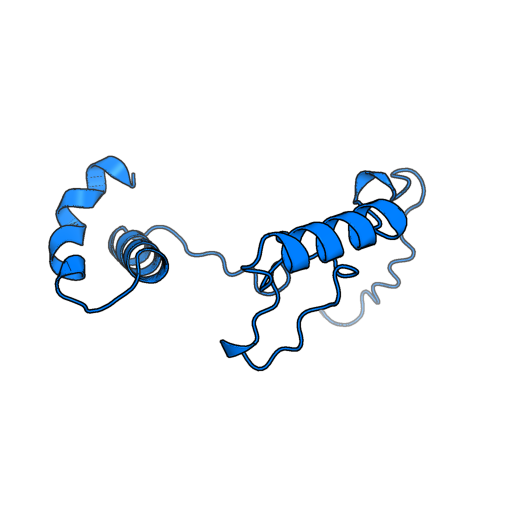CA 1
ATOM 758 C C . SER A 1 95 ? -3.867 -23.091 -20.331 1.00 43.47 95 SER A C 1
ATOM 760 O O . SER A 1 95 ? -2.986 -23.356 -19.514 1.00 43.47 95 SER A O 1
ATOM 762 N N . TYR A 1 96 ? -5.123 -22.872 -19.946 1.00 43.88 96 TYR A N 1
ATOM 763 C CA . TYR A 1 96 ? -5.634 -23.436 -18.711 1.00 43.88 96 TYR A CA 1
ATOM 764 C C . TYR A 1 96 ? -5.815 -24.924 -18.989 1.00 43.88 96 TYR A C 1
ATOM 766 O O . TYR A 1 96 ? -6.753 -25.341 -19.663 1.00 43.88 96 TYR A O 1
ATOM 774 N N . ASN A 1 97 ? -4.862 -25.726 -18.519 1.00 42.78 97 ASN A N 1
ATOM 775 C CA . ASN A 1 97 ? -5.069 -27.158 -18.384 1.00 42.78 97 ASN A CA 1
ATOM 776 C C . ASN A 1 97 ? -6.209 -27.363 -17.375 1.00 42.78 97 ASN A C 1
ATOM 778 O O . ASN A 1 97 ? -5.988 -27.305 -16.165 1.00 42.78 97 ASN A O 1
ATOM 782 N N . GLU A 1 98 ? -7.421 -27.607 -17.870 1.00 41.88 98 GLU A N 1
ATOM 783 C CA . GLU A 1 98 ? -8.568 -28.114 -17.105 1.00 41.88 98 GLU A CA 1
ATOM 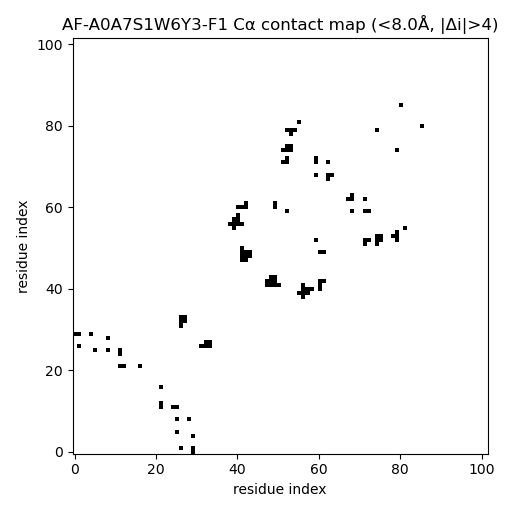784 C C . GLU A 1 98 ? -8.317 -29.566 -16.646 1.00 41.88 98 GLU A C 1
ATOM 786 O O . GLU A 1 98 ? -9.005 -30.498 -17.049 1.00 41.88 98 GLU A O 1
ATOM 791 N N . ALA A 1 99 ? -7.283 -29.794 -15.833 1.00 41.62 99 ALA A N 1
ATOM 792 C CA . ALA A 1 99 ? -6.924 -31.135 -15.363 1.00 41.62 99 ALA A CA 1
ATOM 793 C C . ALA A 1 99 ? -6.499 -31.192 -13.886 1.00 41.62 99 ALA A C 1
ATOM 795 O O . ALA A 1 99 ? -5.814 -32.129 -13.489 1.00 41.62 99 ALA A O 1
ATOM 796 N N . ALA A 1 100 ? -6.888 -30.214 -13.060 1.00 43.22 100 ALA A N 1
ATOM 797 C CA . ALA A 1 100 ? -6.524 -30.191 -11.636 1.00 43.22 100 ALA A CA 1
ATOM 798 C C . ALA A 1 100 ? -7.710 -30.089 -10.658 1.00 43.22 100 ALA A C 1
ATOM 800 O O . ALA A 1 100 ? -7.495 -29.838 -9.478 1.00 43.22 100 ALA A O 1
ATOM 801 N N . TYR A 1 101 ? -8.944 -30.312 -11.120 1.00 40.62 101 TYR A N 1
ATOM 802 C CA . TYR A 1 101 ? -10.112 -30.489 -10.250 1.00 40.62 101 TYR A CA 1
ATOM 803 C C . TYR A 1 101 ? -11.031 -31.587 -10.807 1.00 40.62 101 TYR A C 1
ATOM 805 O O . TYR A 1 101 ? -12.030 -31.306 -11.463 1.00 40.62 101 TYR A O 1
ATOM 813 N N . MET A 1 102 ? -10.659 -32.841 -10.545 1.00 40.66 102 MET A N 1
ATOM 814 C CA . MET A 1 102 ? -11.566 -33.985 -10.384 1.00 40.66 102 MET A CA 1
ATOM 815 C C . MET A 1 102 ? -11.042 -34.849 -9.244 1.00 40.66 102 MET A C 1
ATOM 817 O O . MET A 1 102 ? -9.814 -35.087 -9.225 1.00 40.66 102 MET A O 1
#

Foldseek 3Di:
DQVV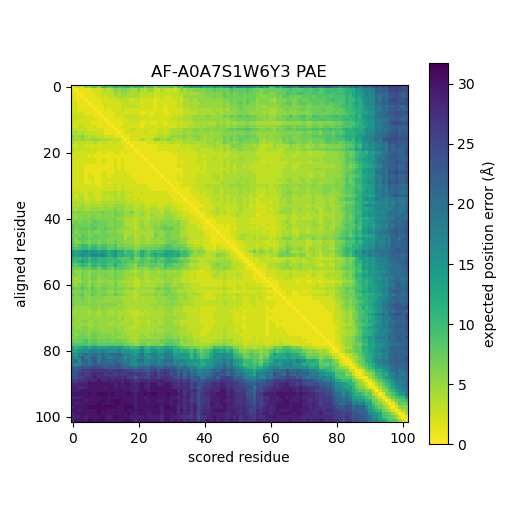QVVVLPVVVVDPDDPVVSV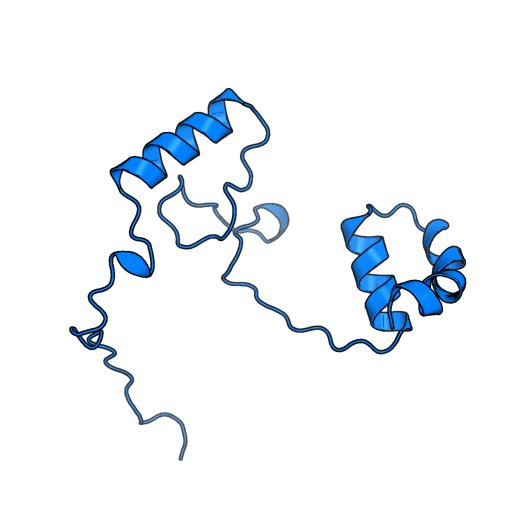VVSCVVVVNDDDDDPQQAADVVVVGDDDLQAGNHPAPPPQPDPVSRVSNVVCCVVRNQDPVNPPPPDDPPPPPPPPDDD

Radius of gyration: 19.42 Å; Cα contacts (8 Å, |Δi|>4): 63; chains: 1; bounding box: 34×47×51 Å

Solvent-accessible surface area (backbone atoms only — not comparable to full-atom values): 6757 Å² total; per-residue (Å²): 110,66,80,84,44,47,82,80,36,59,75,60,68,77,50,100,64,56,71,71,57,46,51,53,52,39,40,51,75,67,70,47,86,85,80,89,74,74,84,43,56,57,42,60,95,77,73,44,80,53,59,88,38,72,62,84,43,79,58,76,50,85,44,84,46,74,68,53,32,51,52,33,50,57,42,25,75,73,71,48,77,54,81,84,70,49,56,89,84,56,75,74,88,71,82,70,76,93,78,84,85,131

Secondary structure (DSSP, 8-state):
-HHHHGGGGGGGGGS---HHHHHHHHHHHTTPPP----TT---GGGT----SS-S--SS-TT--SHHHHHHHHHHHHHH---GGGS-TTS---------S--

Sequence (102 aa):
AYIYGLPRCSELLEHPWGEDKFIDQCLQRLNITRVNEYDVLSETACGEQPSPCQSSDVAFHPFKSISSWFTCFNYASRYGKGPEDLDCNIKPLLSYNEAAYM